Protein AF-A0A392P5L0-F1 (afdb_monomer_lite)

Radius of gyration: 18.1 Å; chains: 1; bounding box: 37×42×51 Å

Secondary structure (DSSP, 8-state):
--------S---SSS-SSS--------TT-----GGGSTT---SSS---S---EEETS--EEETTEEEEEE-----SEEEEE-TTSS-EEEEES-GGG-TT--SEEE--S---STTTTGGGEEEPP-

Organism: NCBI:txid97028

Structure (mmCIF, N/CA/C/O backbone):
data_AF-A0A392P5L0-F1
#
_entry.id   AF-A0A392P5L0-F1
#
loop_
_atom_site.group_PDB
_atom_site.id
_atom_site.type_symbol
_atom_site.label_atom_id
_atom_site.label_alt_id
_atom_site.label_comp_id
_atom_site.label_asym_id
_atom_site.label_entity_id
_atom_site.label_seq_id
_atom_site.pdbx_PDB_ins_code
_atom_site.Cartn_x
_atom_site.Cartn_y
_atom_site.Cartn_z
_atom_site.occupancy
_atom_site.B_iso_or_equiv
_atom_site.auth_seq_id
_atom_site.auth_comp_id
_atom_site.auth_asym_id
_atom_site.auth_atom_id
_atom_site.pdbx_PDB_model_num
ATOM 1 N N . ASP A 1 1 ? 26.215 -1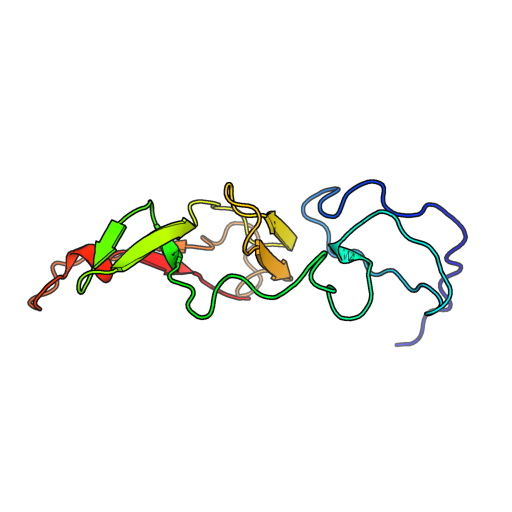3.329 -12.338 1.00 46.34 1 ASP A N 1
ATOM 2 C CA . ASP A 1 1 ? 25.390 -13.352 -13.551 1.00 46.34 1 ASP A CA 1
ATOM 3 C C . ASP A 1 1 ? 25.378 -11.942 -14.128 1.00 46.34 1 ASP A C 1
ATOM 5 O O . ASP A 1 1 ? 25.045 -11.016 -13.400 1.00 46.34 1 ASP A O 1
ATOM 9 N N . LEU A 1 2 ? 25.899 -11.753 -15.340 1.00 45.19 2 LEU A N 1
ATOM 10 C CA . LEU A 1 2 ? 25.982 -10.456 -16.023 1.00 45.19 2 LEU A CA 1
ATOM 11 C C . LEU A 1 2 ? 25.645 -10.694 -17.496 1.00 45.19 2 LEU A C 1
ATOM 13 O O . LEU A 1 2 ? 26.524 -10.966 -18.313 1.00 45.19 2 LEU A O 1
ATOM 17 N N . SER A 1 3 ? 24.362 -10.631 -17.830 1.00 63.50 3 SER A N 1
ATOM 18 C CA . SER A 1 3 ? 23.901 -10.643 -19.215 1.00 63.50 3 SER A CA 1
ATOM 19 C C . SER A 1 3 ? 23.949 -9.225 -19.787 1.00 63.50 3 SER A C 1
ATOM 21 O O . SER A 1 3 ? 23.363 -8.299 -19.221 1.00 63.50 3 SER A O 1
ATOM 23 N N . PHE A 1 4 ? 24.614 -9.049 -20.930 1.00 63.75 4 PHE A N 1
ATOM 24 C CA . PHE A 1 4 ? 24.504 -7.830 -21.732 1.00 63.75 4 PHE A CA 1
ATOM 25 C C . PHE A 1 4 ? 23.085 -7.731 -22.300 1.00 63.75 4 PHE A C 1
ATOM 27 O O . PHE A 1 4 ? 22.761 -8.351 -23.310 1.00 63.75 4 PHE A O 1
ATOM 34 N N . ASN A 1 5 ? 22.232 -6.957 -21.636 1.00 59.28 5 ASN A N 1
ATOM 35 C CA . ASN A 1 5 ? 20.888 -6.668 -22.115 1.00 59.28 5 ASN A CA 1
ATOM 36 C C . ASN A 1 5 ? 20.925 -5.421 -23.005 1.00 59.28 5 ASN A C 1
ATOM 38 O O . ASN A 1 5 ? 21.299 -4.333 -22.566 1.00 59.28 5 ASN A O 1
ATOM 42 N N . ASN A 1 6 ? 20.551 -5.583 -24.274 1.00 62.22 6 ASN A N 1
ATOM 43 C CA . ASN A 1 6 ? 20.443 -4.481 -25.226 1.00 62.22 6 ASN A CA 1
ATOM 44 C C . ASN A 1 6 ? 19.086 -3.772 -25.066 1.00 62.22 6 ASN A C 1
ATOM 46 O O . ASN A 1 6 ? 18.147 -4.025 -25.822 1.00 62.22 6 ASN A O 1
ATOM 50 N N . PHE A 1 7 ? 18.964 -2.910 -24.055 1.00 65.62 7 PHE A N 1
ATOM 51 C CA . PHE A 1 7 ? 17.743 -2.146 -23.783 1.00 65.62 7 PHE A CA 1
ATOM 52 C C . PHE A 1 7 ? 17.558 -1.016 -24.812 1.00 65.62 7 PHE A C 1
ATOM 54 O O . PHE A 1 7 ? 17.983 0.116 -24.599 1.00 65.62 7 PHE A O 1
ATOM 61 N N . THR A 1 8 ? 16.950 -1.334 -25.958 1.00 60.12 8 THR A N 1
ATOM 62 C CA . THR A 1 8 ? 16.764 -0.406 -27.096 1.00 60.12 8 THR A CA 1
ATOM 63 C C . THR A 1 8 ? 15.319 0.062 -27.301 1.00 60.12 8 THR A C 1
ATOM 65 O O . THR A 1 8 ? 15.088 0.912 -28.160 1.00 60.12 8 THR A O 1
ATOM 68 N N . ALA A 1 9 ? 14.345 -0.435 -26.524 1.00 60.12 9 ALA A N 1
ATOM 69 C CA . ALA A 1 9 ? 12.921 -0.162 -26.741 1.00 60.12 9 ALA A CA 1
ATOM 70 C C . ALA A 1 9 ? 12.130 0.259 -25.482 1.00 60.12 9 ALA A C 1
ATOM 72 O O . ALA A 1 9 ? 12.288 -0.308 -24.406 1.00 60.12 9 ALA A O 1
ATOM 73 N N . SER A 1 10 ? 11.259 1.247 -25.737 1.00 60.12 10 SER A N 1
ATOM 74 C CA . SER A 1 10 ? 10.171 1.890 -24.975 1.00 60.12 10 SER A CA 1
ATOM 75 C C . SER A 1 10 ? 10.407 2.333 -23.528 1.00 60.12 10 SER A C 1
ATOM 77 O O . SER A 1 10 ? 10.525 1.528 -22.607 1.00 60.12 10 SER A O 1
ATOM 79 N N . ALA A 1 11 ? 10.285 3.650 -23.330 1.00 65.19 11 ALA A N 1
ATOM 80 C CA . ALA A 1 11 ? 9.869 4.231 -22.061 1.00 65.19 11 ALA A CA 1
ATOM 81 C C . ALA A 1 11 ? 8.522 3.615 -21.651 1.00 65.19 11 ALA A C 1
ATOM 83 O O . ALA A 1 11 ? 7.588 3.602 -22.456 1.00 65.19 11 ALA A O 1
ATOM 84 N N . ALA A 1 12 ? 8.433 3.084 -20.430 1.00 67.69 12 ALA A N 1
ATOM 85 C CA . ALA A 1 12 ? 7.165 2.601 -19.898 1.00 67.69 12 ALA A CA 1
ATOM 86 C C . ALA A 1 12 ? 6.138 3.739 -19.966 1.00 67.69 12 ALA A C 1
ATOM 88 O O . ALA A 1 12 ? 6.450 4.864 -19.587 1.00 67.69 12 ALA A O 1
ATOM 89 N N . SER A 1 13 ? 4.947 3.468 -20.499 1.00 74.00 13 SER A N 1
ATOM 90 C CA . SER A 1 13 ? 3.861 4.454 -20.560 1.00 74.00 13 SER A CA 1
ATOM 91 C C . SER A 1 13 ? 3.103 4.570 -19.241 1.00 74.00 13 SER A C 1
ATOM 93 O O . SER A 1 13 ? 2.458 5.588 -19.007 1.00 74.00 13 SER A O 1
ATOM 95 N N . ASP A 1 14 ? 3.204 3.544 -18.391 1.00 76.81 14 ASP A N 1
ATOM 96 C CA . ASP A 1 14 ? 2.636 3.504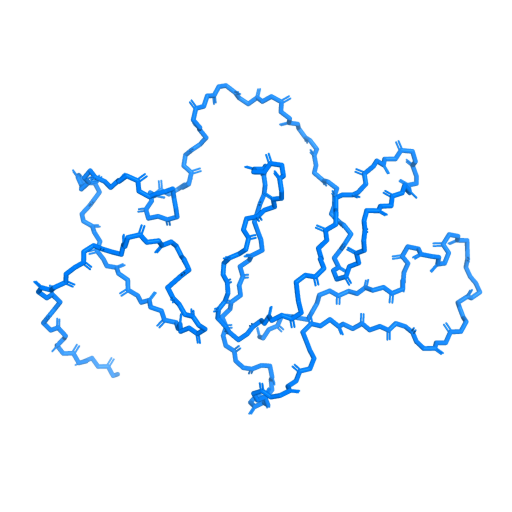 -17.045 1.00 76.81 14 ASP A CA 1
ATOM 97 C C . ASP A 1 14 ? 3.638 2.890 -16.048 1.00 76.81 14 ASP A C 1
ATOM 99 O O . ASP A 1 14 ? 4.570 2.182 -16.435 1.00 76.81 14 ASP A O 1
ATOM 103 N N . CYS A 1 15 ? 3.444 3.170 -14.763 1.00 75.94 15 CYS A N 1
ATOM 104 C CA . CYS A 1 15 ? 4.181 2.585 -13.648 1.00 75.94 15 CYS A CA 1
ATOM 105 C C . CYS A 1 15 ? 3.752 1.142 -13.363 1.00 75.94 15 CYS A C 1
ATOM 107 O O . CYS A 1 15 ? 4.510 0.393 -12.754 1.00 75.94 15 CYS A O 1
ATOM 109 N N . GLN A 1 16 ? 2.564 0.755 -13.833 1.00 75.50 16 GLN A N 1
ATOM 110 C CA . GLN A 1 16 ? 2.030 -0.594 -13.721 1.00 75.50 16 GLN A CA 1
ATOM 111 C C . GLN A 1 16 ? 1.567 -1.069 -15.100 1.00 75.50 16 GLN A C 1
ATOM 113 O O . GLN A 1 16 ? 0.443 -0.805 -15.514 1.00 75.50 16 GLN A O 1
ATOM 118 N N . LEU A 1 17 ? 2.441 -1.761 -15.838 1.00 67.25 17 LEU A N 1
ATOM 119 C CA . LEU A 1 17 ? 2.073 -2.324 -17.142 1.00 67.25 17 LEU A CA 1
ATOM 120 C C . LEU A 1 17 ? 1.409 -3.708 -17.014 1.00 67.25 17 LEU A C 1
ATOM 122 O O . LEU A 1 17 ? 0.503 -3.996 -17.788 1.00 67.25 17 LEU A O 1
ATOM 126 N N . LEU A 1 18 ? 1.835 -4.540 -16.051 1.00 72.94 18 LEU A N 1
ATOM 127 C CA . LEU A 1 18 ? 1.349 -5.899 -15.736 1.00 72.94 18 LEU A CA 1
ATOM 128 C C . LEU A 1 18 ? 1.871 -6.320 -14.335 1.00 72.94 18 LEU A C 1
ATOM 130 O O . LEU A 1 18 ? 2.652 -5.584 -13.737 1.00 72.94 18 LEU A O 1
ATOM 134 N N . ASP A 1 19 ? 1.536 -7.528 -13.854 1.00 75.25 19 ASP A N 1
ATOM 135 C CA . ASP A 1 19 ? 2.151 -8.167 -12.666 1.00 75.25 19 ASP A CA 1
ATOM 136 C C . ASP A 1 19 ? 3.603 -8.642 -12.938 1.00 75.25 19 ASP A C 1
ATOM 138 O O . ASP A 1 19 ? 3.962 -9.797 -12.708 1.00 75.25 19 ASP A O 1
ATOM 142 N N . VAL A 1 20 ? 4.451 -7.768 -13.487 1.00 76.00 20 VAL A N 1
ATOM 143 C CA . VAL A 1 20 ? 5.824 -8.074 -13.929 1.00 76.00 20 VAL A CA 1
ATOM 144 C C . VAL A 1 20 ? 6.845 -7.200 -13.216 1.00 76.00 20 VAL A C 1
ATOM 146 O O . VAL A 1 20 ? 6.607 -6.016 -12.980 1.00 76.00 20 VAL A O 1
ATOM 149 N N . ASN A 1 21 ? 8.002 -7.774 -12.888 1.00 75.94 21 ASN A N 1
ATOM 150 C CA . ASN A 1 21 ? 9.121 -7.024 -12.326 1.00 75.94 21 ASN A CA 1
ATOM 151 C C . ASN A 1 21 ? 9.981 -6.477 -13.472 1.00 75.94 21 ASN A C 1
ATOM 153 O O . ASN A 1 21 ? 10.823 -7.188 -14.025 1.00 75.94 21 ASN A O 1
ATOM 157 N N . LEU A 1 22 ? 9.707 -5.238 -13.882 1.00 75.44 22 LEU A N 1
ATOM 158 C CA . LEU A 1 22 ? 10.456 -4.558 -14.935 1.00 75.44 22 LEU A CA 1
ATOM 159 C C . LEU A 1 22 ? 11.539 -3.680 -14.319 1.00 75.44 22 LEU A C 1
ATOM 161 O O . LEU A 1 22 ? 11.272 -2.847 -13.458 1.00 75.44 22 LEU A O 1
ATOM 165 N N . ALA A 1 23 ? 12.757 -3.819 -14.833 1.00 73.25 23 ALA A N 1
ATOM 166 C CA . ALA A 1 23 ? 13.843 -2.899 -14.551 1.00 73.25 23 ALA A CA 1
ATOM 167 C C . ALA A 1 23 ? 14.032 -1.962 -15.745 1.00 73.25 23 ALA A C 1
ATOM 169 O O . ALA A 1 23 ? 14.062 -2.397 -16.897 1.00 73.25 23 ALA A O 1
ATOM 170 N N . SER A 1 24 ? 14.196 -0.675 -15.459 1.00 71.69 24 SER A N 1
ATOM 171 C CA . SER A 1 24 ? 14.578 0.327 -16.446 1.00 71.69 24 SER A CA 1
ATOM 172 C C . SER A 1 24 ? 15.757 1.129 -15.918 1.00 71.69 24 SER A C 1
ATOM 174 O O . SER A 1 24 ? 15.877 1.368 -14.717 1.00 71.69 24 SER A O 1
ATOM 176 N N . SER A 1 25 ? 16.635 1.540 -16.827 1.00 71.38 25 SER A N 1
ATOM 177 C CA . SER A 1 25 ? 17.719 2.466 -16.534 1.00 71.38 25 SER A CA 1
ATOM 178 C C . SER A 1 25 ? 17.547 3.696 -17.407 1.00 71.38 25 SER A C 1
ATOM 180 O O . SER A 1 25 ? 17.465 3.606 -18.631 1.00 71.38 25 SER A O 1
ATOM 182 N N . SER A 1 26 ? 17.490 4.855 -16.767 1.00 71.44 26 SER A N 1
ATOM 183 C CA . SER A 1 26 ? 17.445 6.150 -17.430 1.00 71.44 26 SER A CA 1
ATOM 184 C C . SER A 1 26 ? 18.595 7.009 -16.929 1.00 71.44 26 SER A C 1
ATOM 186 O O . SER A 1 26 ? 18.949 6.957 -15.749 1.00 71.44 26 SER A O 1
ATOM 188 N N . SER A 1 27 ? 19.167 7.835 -17.806 1.00 72.44 27 SER A N 1
ATOM 189 C CA . SER A 1 27 ? 20.118 8.846 -17.351 1.00 72.44 27 SER A CA 1
ATOM 190 C C . SER A 1 27 ? 19.425 9.806 -16.370 1.00 72.44 27 SER A C 1
ATOM 192 O O . SER A 1 27 ? 18.241 10.099 -16.545 1.00 72.44 27 SER A O 1
ATOM 194 N N . PRO A 1 28 ? 20.136 10.369 -15.378 1.00 68.88 28 PRO A N 1
ATOM 195 C CA . PRO A 1 28 ? 19.579 11.410 -14.506 1.00 68.88 28 PRO A CA 1
ATOM 196 C C . PRO A 1 28 ? 19.084 12.651 -15.267 1.00 68.88 28 PRO A C 1
ATOM 198 O O . PRO A 1 28 ? 18.256 13.402 -14.766 1.00 68.88 28 PRO A O 1
ATOM 201 N N . SER A 1 29 ? 19.602 12.867 -16.482 1.00 70.25 29 SER A N 1
ATOM 202 C CA . SER A 1 29 ? 19.188 13.920 -17.416 1.00 70.25 29 SER A CA 1
ATOM 203 C C . SER A 1 29 ? 17.968 13.557 -18.270 1.00 70.25 29 SER A C 1
ATOM 205 O O . SER A 1 29 ? 17.508 14.386 -19.055 1.00 70.25 29 SER A O 1
ATOM 207 N N . SER A 1 30 ? 17.471 12.322 -18.172 1.00 72.00 30 SER A N 1
ATOM 208 C CA . SER A 1 30 ? 16.330 11.852 -18.948 1.00 72.00 30 SER A CA 1
ATOM 209 C C . SER A 1 30 ? 15.052 12.514 -18.451 1.00 72.00 30 SER A C 1
ATOM 211 O O . SER A 1 30 ? 14.729 12.488 -17.263 1.00 72.00 30 SER A O 1
ATOM 213 N N . ASN A 1 31 ? 14.314 13.120 -19.376 1.00 70.88 31 ASN A N 1
ATOM 214 C CA . ASN A 1 31 ? 13.085 13.827 -19.065 1.00 70.88 31 ASN A CA 1
ATOM 215 C C . ASN A 1 31 ? 11.907 12.845 -19.175 1.00 70.88 31 ASN A C 1
ATOM 217 O O . ASN A 1 31 ? 11.330 12.676 -20.247 1.00 70.88 31 ASN A O 1
ATOM 221 N N . THR A 1 32 ? 11.593 12.148 -18.079 1.00 74.94 32 THR A N 1
ATOM 222 C CA . THR A 1 32 ? 10.454 11.217 -18.009 1.00 74.94 32 THR A CA 1
ATOM 223 C C . THR A 1 32 ? 9.206 11.897 -17.444 1.00 74.94 32 THR A C 1
ATOM 225 O O . THR A 1 32 ? 9.258 12.616 -16.440 1.00 74.94 32 THR A O 1
ATOM 228 N N . SER A 1 33 ? 8.059 11.673 -18.090 1.00 75.44 33 SER A N 1
ATOM 229 C CA . SER A 1 33 ? 6.761 12.173 -17.627 1.00 75.44 33 SER A CA 1
ATOM 230 C C . SER A 1 33 ? 6.185 11.346 -16.475 1.00 75.44 33 SER A C 1
ATOM 232 O O . SER A 1 33 ? 5.372 11.873 -15.715 1.00 75.44 33 SER A O 1
ATOM 234 N N . LEU A 1 34 ? 6.616 10.091 -16.302 1.00 78.25 34 LEU A N 1
ATOM 235 C CA . LEU A 1 34 ? 6.095 9.205 -15.263 1.00 78.25 34 LEU A CA 1
ATOM 236 C C . LEU A 1 34 ? 6.730 9.471 -13.906 1.00 78.25 34 LEU A C 1
ATOM 238 O O . LEU A 1 34 ? 7.952 9.493 -13.774 1.00 78.25 34 LEU A O 1
ATOM 242 N N . SER A 1 35 ? 5.891 9.605 -12.880 1.00 74.81 35 SER A N 1
ATOM 243 C CA . SER A 1 35 ? 6.322 9.857 -11.503 1.00 74.81 35 SER A CA 1
ATOM 244 C C . SER A 1 35 ? 7.207 8.738 -10.951 1.00 74.81 35 SER A C 1
ATOM 246 O O . SER A 1 35 ? 8.264 9.052 -10.418 1.00 74.81 35 SER A O 1
ATOM 248 N N . CYS A 1 36 ? 6.848 7.464 -11.142 1.00 76.38 36 CYS A N 1
ATOM 249 C CA . CYS A 1 36 ? 7.626 6.312 -10.653 1.00 76.38 36 CYS A CA 1
ATOM 250 C C . CYS A 1 36 ? 9.022 6.174 -11.278 1.00 76.38 36 CYS A C 1
ATOM 252 O O . CYS A 1 36 ? 9.886 5.528 -10.696 1.00 76.38 36 CYS A O 1
ATOM 254 N N . LEU A 1 37 ? 9.251 6.767 -12.456 1.00 77.88 37 LEU A N 1
ATOM 255 C CA . LEU A 1 37 ? 10.546 6.730 -13.140 1.00 77.88 37 LEU A CA 1
ATOM 256 C C . LEU A 1 37 ? 11.424 7.936 -12.783 1.00 77.88 37 LEU A C 1
ATOM 258 O O . LEU A 1 37 ? 12.584 7.998 -13.188 1.00 77.88 37 LEU A O 1
ATOM 262 N N . LYS A 1 38 ? 10.892 8.915 -12.041 1.00 76.75 38 LYS A N 1
ATOM 263 C CA . LYS A 1 38 ? 11.678 10.058 -11.583 1.00 76.75 38 LYS A CA 1
ATOM 264 C C . LYS A 1 38 ? 12.540 9.643 -10.404 1.00 76.75 38 LYS A C 1
ATOM 266 O O . LYS A 1 38 ? 12.041 9.218 -9.363 1.00 76.75 38 LYS A O 1
ATOM 271 N N . MET A 1 39 ? 13.845 9.845 -10.558 1.00 73.50 39 MET A N 1
ATOM 272 C CA . MET A 1 39 ? 14.809 9.624 -9.487 1.00 73.50 39 MET A CA 1
ATOM 273 C C . MET A 1 39 ? 14.386 10.397 -8.230 1.00 73.50 39 MET A C 1
ATOM 275 O O . MET A 1 39 ? 14.088 11.589 -8.305 1.00 73.50 39 MET A O 1
ATOM 279 N N . ASN A 1 40 ? 14.365 9.710 -7.087 1.00 74.19 40 ASN A N 1
ATOM 280 C CA . ASN A 1 40 ? 13.937 10.223 -5.779 1.00 74.19 40 ASN A CA 1
ATOM 281 C C . ASN A 1 40 ? 12.448 10.592 -5.638 1.00 74.19 40 ASN A C 1
ATOM 283 O O . ASN A 1 40 ? 12.114 11.236 -4.648 1.00 74.19 40 ASN A O 1
ATOM 287 N N . LEU A 1 41 ? 11.568 10.209 -6.578 1.00 76.06 41 LEU A N 1
ATOM 288 C CA . LEU A 1 41 ? 10.115 10.460 -6.503 1.00 76.06 41 LEU A CA 1
ATOM 289 C C . LEU A 1 41 ? 9.780 11.896 -6.032 1.00 76.06 41 LEU A C 1
ATOM 291 O O . LEU A 1 41 ? 9.143 12.085 -4.995 1.00 76.06 41 LEU A O 1
ATOM 295 N N . PRO A 1 42 ? 10.251 12.936 -6.745 1.00 75.75 42 PRO A N 1
ATOM 296 C CA . PRO A 1 42 ? 10.197 14.301 -6.247 1.00 75.75 42 PRO A CA 1
ATOM 297 C C . PRO A 1 42 ? 8.750 14.767 -6.064 1.00 75.75 42 PRO A C 1
ATOM 299 O O . PRO A 1 42 ? 7.932 14.681 -6.984 1.00 75.75 42 PRO A O 1
ATOM 302 N N . CYS A 1 43 ? 8.454 15.330 -4.891 1.00 75.81 43 CYS A N 1
ATOM 303 C CA . CYS A 1 43 ? 7.183 15.994 -4.632 1.00 75.81 43 CYS A CA 1
ATOM 304 C C . CYS A 1 43 ? 7.000 17.161 -5.613 1.00 75.81 43 CYS A C 1
ATOM 306 O O . CYS A 1 43 ? 7.878 18.012 -5.757 1.00 75.81 43 CYS A O 1
ATOM 308 N N . SER A 1 44 ? 5.843 17.237 -6.270 1.00 74.00 44 SER A N 1
ATOM 309 C CA . SER A 1 44 ? 5.544 18.246 -7.298 1.00 74.00 44 SER A CA 1
ATOM 310 C C . SER A 1 44 ? 5.345 19.669 -6.753 1.00 74.00 44 SER A C 1
ATOM 312 O O . SER A 1 44 ? 5.123 20.603 -7.522 1.00 74.00 44 SER A O 1
ATOM 314 N N . GLY A 1 45 ? 5.432 19.863 -5.435 1.00 80.62 45 GLY A N 1
ATOM 315 C CA . GLY A 1 45 ? 5.231 21.149 -4.783 1.00 80.62 45 GLY A CA 1
ATOM 316 C C . GLY A 1 45 ? 5.775 21.187 -3.358 1.00 80.62 45 GLY A C 1
ATOM 317 O O . GLY A 1 45 ? 6.488 20.288 -2.913 1.00 80.62 45 GLY A O 1
ATOM 318 N N . LYS A 1 46 ? 5.431 22.254 -2.629 1.00 85.56 46 LYS A N 1
ATOM 319 C CA . LYS A 1 46 ? 5.798 22.390 -1.214 1.00 85.56 46 LYS A CA 1
ATOM 320 C C . LYS A 1 46 ? 5.134 21.276 -0.391 1.00 85.56 46 LYS A C 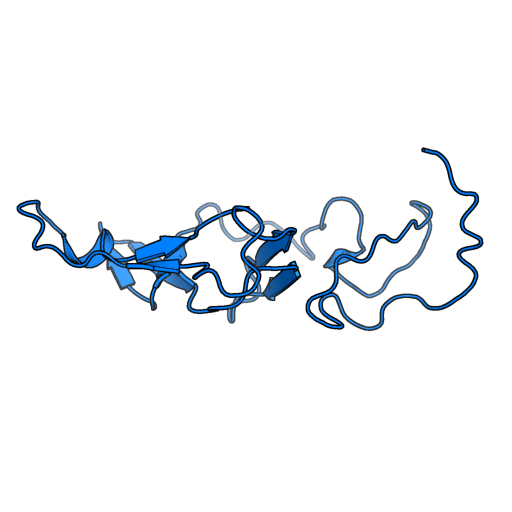1
ATOM 322 O O . LYS A 1 46 ? 3.950 21.020 -0.624 1.00 85.56 46 LYS A O 1
ATOM 327 N N . PRO A 1 47 ? 5.841 20.661 0.574 1.00 83.25 47 PRO A N 1
ATOM 328 C CA . PRO A 1 47 ? 5.248 19.680 1.475 1.00 83.25 47 PRO A CA 1
ATOM 329 C C . PRO A 1 47 ? 4.005 20.257 2.158 1.00 83.25 47 PRO A C 1
ATOM 331 O O . PRO A 1 47 ? 4.059 21.351 2.721 1.00 83.25 47 PRO A O 1
ATOM 334 N N . ARG A 1 48 ? 2.881 19.541 2.065 1.00 83.44 48 ARG A N 1
ATOM 335 C CA . ARG A 1 48 ? 1.599 19.933 2.680 1.00 83.44 48 ARG A CA 1
ATOM 336 C C . ARG A 1 48 ? 1.199 19.057 3.862 1.00 83.44 48 ARG A C 1
ATOM 338 O O . ARG A 1 48 ? 0.368 19.473 4.657 1.00 83.44 48 ARG A O 1
ATOM 345 N N . TYR A 1 49 ? 1.783 17.869 3.961 1.00 84.19 49 TYR A N 1
ATOM 346 C CA . TYR A 1 49 ? 1.438 16.853 4.946 1.00 84.19 49 TYR A CA 1
ATOM 347 C C . TYR A 1 49 ? 2.701 16.436 5.695 1.00 84.19 49 TYR A C 1
ATOM 349 O O . TYR A 1 49 ? 3.781 16.393 5.104 1.00 84.19 49 TYR A O 1
ATOM 357 N N . HIS A 1 50 ? 2.558 16.148 6.986 1.00 89.19 50 HIS A N 1
ATOM 358 C CA . HIS A 1 50 ? 3.647 15.701 7.863 1.00 89.19 50 HIS A CA 1
ATOM 359 C C . HIS A 1 50 ? 3.361 14.348 8.531 1.00 89.19 50 HIS A C 1
ATOM 361 O O . HIS A 1 50 ? 4.214 13.835 9.248 1.00 89.19 50 HIS A O 1
ATOM 367 N N . SER A 1 51 ? 2.173 13.786 8.305 1.00 92.75 51 SER A N 1
ATOM 368 C CA . SER A 1 51 ? 1.733 12.503 8.849 1.00 92.75 51 SER A CA 1
ATOM 369 C C . SER A 1 51 ? 1.084 11.675 7.745 1.00 92.75 51 SER A C 1
ATOM 371 O O . SER A 1 51 ? 0.514 12.233 6.802 1.00 92.75 51 SER A O 1
ATOM 373 N N . LEU A 1 52 ? 1.185 10.354 7.870 1.00 93.88 52 LEU A N 1
ATOM 374 C CA . LEU A 1 52 ? 0.632 9.373 6.945 1.00 93.88 52 LEU A CA 1
ATOM 375 C C . LEU A 1 52 ? 0.070 8.208 7.760 1.00 93.88 52 LEU A C 1
ATOM 377 O O . LEU A 1 52 ? 0.791 7.628 8.568 1.00 93.88 52 LEU A O 1
ATOM 381 N N . PHE A 1 53 ? -1.197 7.883 7.525 1.00 95.81 53 PHE A N 1
ATOM 382 C CA . PHE A 1 53 ? -1.931 6.831 8.218 1.00 95.81 53 PHE A CA 1
ATOM 383 C C . PHE A 1 53 ? -2.538 5.912 7.158 1.00 95.81 53 PHE A C 1
ATOM 385 O O . PHE A 1 53 ? -3.289 6.372 6.299 1.00 95.81 53 PHE A O 1
ATOM 392 N N . ILE A 1 54 ? -2.149 4.639 7.168 1.00 96.19 54 ILE A N 1
ATOM 393 C CA . ILE A 1 54 ? -2.547 3.648 6.161 1.00 96.19 54 ILE A CA 1
ATOM 394 C C . ILE A 1 54 ? -3.057 2.410 6.886 1.00 96.19 54 ILE A C 1
ATOM 396 O O . ILE A 1 54 ? -2.346 1.866 7.733 1.00 96.19 54 ILE A O 1
ATOM 400 N N . ASN A 1 55 ? -4.262 1.956 6.547 1.00 95.62 55 ASN A N 1
ATOM 401 C CA . ASN A 1 55 ? -4.793 0.691 7.034 1.00 95.62 55 ASN A CA 1
ATOM 402 C C . ASN A 1 55 ? -4.360 -0.448 6.105 1.00 95.62 55 ASN A C 1
ATOM 404 O O . ASN A 1 55 ? -5.043 -0.797 5.143 1.00 95.62 55 ASN A O 1
ATOM 408 N N . CYS A 1 56 ? -3.179 -1.004 6.367 1.00 94.44 56 CYS A N 1
ATOM 409 C CA . CYS A 1 56 ? -2.545 -2.006 5.514 1.00 94.44 56 CYS A CA 1
ATOM 410 C C . CYS A 1 56 ? -3.430 -3.252 5.308 1.00 94.44 56 CYS A C 1
ATOM 412 O O . CYS A 1 56 ? -3.697 -4.001 6.249 1.00 94.44 56 CYS A O 1
ATOM 414 N N . GLY A 1 57 ? -3.810 -3.539 4.062 1.00 93.38 57 GLY A N 1
ATOM 415 C CA . GLY A 1 57 ? -4.663 -4.682 3.723 1.00 93.38 57 GLY A CA 1
ATOM 416 C C . GLY A 1 57 ? -6.152 -4.505 4.055 1.00 93.38 57 GLY A C 1
ATOM 417 O O . GLY A 1 57 ? -6.906 -5.472 3.915 1.00 93.38 57 GLY A O 1
ATOM 418 N N . GLY A 1 58 ? -6.568 -3.323 4.517 1.00 94.31 58 GLY A N 1
ATOM 419 C CA . GLY A 1 58 ? -7.917 -3.040 4.999 1.00 94.31 58 GLY A CA 1
ATOM 420 C C . GLY A 1 58 ? -8.553 -1.795 4.364 1.00 94.31 58 GLY A C 1
ATOM 421 O O . GLY A 1 58 ? -7.887 -1.057 3.636 1.00 94.31 58 GLY A O 1
ATOM 422 N N . PRO A 1 59 ? -9.853 -1.568 4.620 1.00 95.06 59 PRO A N 1
ATOM 423 C CA . PRO A 1 59 ? -10.583 -0.389 4.152 1.00 95.06 59 PRO A CA 1
ATOM 424 C C . PRO A 1 59 ? -10.189 0.873 4.936 1.00 95.06 59 PRO A C 1
ATOM 426 O O . PRO A 1 59 ? -9.436 0.800 5.908 1.00 95.06 59 PRO A O 1
ATOM 429 N N . ASP A 1 60 ? -10.735 2.030 4.558 1.00 95.56 60 ASP A N 1
ATOM 430 C CA . ASP A 1 60 ? -10.605 3.250 5.361 1.00 95.56 60 ASP A CA 1
ATOM 431 C C . ASP A 1 60 ? -11.137 3.010 6.785 1.00 95.56 60 ASP A C 1
ATOM 433 O O . ASP A 1 60 ? -12.161 2.347 6.979 1.00 95.56 60 ASP A O 1
ATOM 437 N N . THR A 1 61 ? -10.444 3.541 7.792 1.00 95.19 61 THR A N 1
ATOM 438 C CA . THR A 1 61 ? -10.850 3.398 9.198 1.00 95.19 61 THR A CA 1
ATOM 439 C C . THR A 1 61 ? -10.404 4.592 10.027 1.00 95.19 61 THR A C 1
ATOM 441 O O . THR A 1 61 ? -9.465 5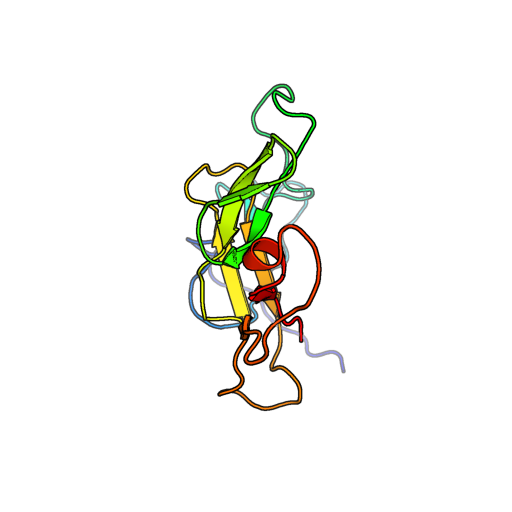.298 9.669 1.00 95.19 61 THR A O 1
ATOM 444 N N . GLU A 1 62 ? -11.051 4.800 11.168 1.00 95.19 62 GLU A N 1
ATOM 445 C CA . GLU A 1 62 ? -10.602 5.749 12.182 1.00 95.19 62 GLU A CA 1
ATOM 446 C C . GLU A 1 62 ? -10.000 4.973 13.354 1.00 95.19 62 GLU A C 1
ATOM 448 O O . GLU A 1 62 ? -10.580 3.990 13.815 1.00 95.19 62 GLU A O 1
ATOM 453 N N . PHE A 1 63 ? -8.821 5.382 13.815 1.00 93.69 63 PHE A N 1
ATOM 454 C CA . PHE A 1 63 ? -8.175 4.787 14.981 1.00 93.69 63 PHE A CA 1
ATOM 455 C C . PHE A 1 63 ? -7.324 5.835 15.706 1.00 93.69 63 PHE A C 1
ATOM 457 O O . PHE A 1 63 ? -6.589 6.598 15.076 1.00 93.69 63 PHE A O 1
ATOM 464 N N . ASP A 1 64 ? -7.444 5.897 17.035 1.00 92.81 64 ASP A N 1
ATOM 465 C CA . ASP A 1 64 ? -6.729 6.858 17.892 1.00 92.81 64 ASP A CA 1
ATOM 466 C C . ASP A 1 64 ? -6.847 8.324 17.406 1.00 92.81 64 ASP A C 1
ATOM 468 O O . ASP A 1 64 ? -5.879 9.083 17.376 1.00 92.81 64 ASP A O 1
ATOM 472 N N . GLY A 1 65 ? -8.041 8.709 16.934 1.00 93.50 65 GLY A N 1
ATOM 473 C CA . GLY A 1 65 ? -8.336 10.055 16.422 1.00 93.50 65 GLY A CA 1
ATOM 474 C C . GLY A 1 65 ? -7.699 10.403 15.071 1.00 93.50 65 GLY A C 1
ATOM 475 O O . GLY A 1 65 ? -7.658 11.580 14.709 1.00 93.50 65 GLY A O 1
ATOM 476 N N . ASN A 1 66 ? -7.186 9.414 14.332 1.00 95.19 66 ASN A N 1
ATOM 477 C CA . ASN A 1 66 ? -6.629 9.595 12.993 1.00 95.19 66 ASN A CA 1
ATOM 478 C C . ASN A 1 66 ? -7.442 8.817 11.952 1.00 95.19 66 ASN A C 1
ATOM 480 O O . ASN A 1 66 ? -7.834 7.675 12.187 1.00 95.19 66 ASN A O 1
ATOM 484 N N . GLU A 1 67 ? -7.634 9.420 10.778 1.00 95.06 67 GLU A N 1
ATOM 485 C CA . GLU A 1 67 ? -8.196 8.755 9.599 1.00 95.06 67 GLU A CA 1
ATOM 486 C C . GLU A 1 67 ? -7.087 8.008 8.846 1.00 95.06 67 GLU A C 1
ATOM 488 O O . GLU A 1 67 ? -6.120 8.615 8.378 1.00 95.06 67 GLU A O 1
ATOM 493 N N . TYR A 1 68 ? -7.234 6.691 8.726 1.00 95.69 68 TYR A N 1
ATOM 494 C CA . TYR A 1 68 ? -6.344 5.805 7.986 1.00 95.69 68 TYR A CA 1
ATOM 495 C C . TYR A 1 68 ? -6.913 5.545 6.597 1.00 95.69 68 TYR A C 1
ATOM 497 O O . TYR A 1 68 ? -8.060 5.121 6.464 1.00 95.69 68 TYR A O 1
ATOM 505 N N . GLU A 1 69 ? -6.089 5.755 5.572 1.00 96.62 69 GLU A N 1
ATOM 506 C CA . GLU A 1 69 ? -6.466 5.484 4.184 1.00 96.62 69 GLU A CA 1
ATOM 507 C C . GLU A 1 69 ? -6.444 3.982 3.874 1.00 96.62 69 GLU A C 1
ATOM 509 O O . GLU A 1 69 ? -5.546 3.259 4.316 1.00 96.62 69 GLU A O 1
ATOM 514 N N . ALA A 1 70 ? -7.403 3.542 3.061 1.00 95.62 70 ALA A N 1
ATOM 515 C CA . ALA A 1 70 ? -7.555 2.164 2.611 1.00 95.62 70 ALA A CA 1
ATOM 516 C C . ALA A 1 70 ? -6.345 1.624 1.814 1.00 95.62 70 ALA A C 1
ATOM 518 O O . ALA A 1 70 ? -5.859 2.266 0.879 1.00 95.62 70 ALA A O 1
ATOM 519 N N . ASP A 1 71 ? -5.936 0.384 2.097 1.00 94.50 71 ASP A N 1
ATOM 520 C CA . ASP A 1 71 ? -5.045 -0.444 1.267 1.00 94.50 71 ASP A CA 1
ATOM 521 C C . ASP A 1 71 ? -5.718 -1.789 0.961 1.00 94.50 71 ASP A C 1
ATOM 523 O O . ASP A 1 71 ? -5.400 -2.824 1.542 1.00 94.50 71 ASP A O 1
ATOM 527 N N . GLU A 1 72 ? -6.668 -1.795 0.031 1.00 90.12 72 GLU A N 1
ATOM 528 C CA . GLU A 1 72 ? -7.487 -2.986 -0.249 1.00 90.12 72 GLU A CA 1
ATOM 529 C C . GLU A 1 72 ? -6.943 -3.857 -1.391 1.00 90.12 72 GLU A C 1
ATOM 531 O O . GLU A 1 72 ? -7.552 -4.860 -1.774 1.00 90.12 72 GLU A O 1
ATOM 536 N N . HIS A 1 73 ? -5.809 -3.483 -1.992 1.00 87.06 73 HIS A N 1
ATOM 537 C CA . HIS A 1 73 ? -5.351 -4.139 -3.211 1.00 87.06 73 HIS A CA 1
ATOM 538 C C . HIS A 1 73 ? -4.843 -5.558 -2.918 1.00 87.06 73 HIS A C 1
ATOM 540 O O . HIS A 1 73 ? -3.828 -5.746 -2.262 1.00 87.06 73 HIS A O 1
ATOM 546 N N . LEU A 1 74 ? -5.505 -6.589 -3.441 1.00 83.06 74 LEU A N 1
ATOM 547 C CA . LEU A 1 74 ? -5.201 -7.979 -3.060 1.00 83.06 74 LEU A CA 1
ATOM 548 C C . LEU A 1 74 ? -3.981 -8.584 -3.774 1.00 83.06 74 LEU A C 1
ATOM 550 O O . LEU A 1 74 ? -3.501 -9.647 -3.386 1.00 83.06 74 LEU A O 1
ATOM 554 N N . ARG A 1 75 ? -3.485 -7.936 -4.832 1.00 78.88 75 ARG A N 1
ATOM 555 C CA . ARG A 1 75 ? -2.326 -8.406 -5.604 1.00 78.88 75 ARG A CA 1
ATOM 556 C C . ARG A 1 75 ? -1.020 -7.918 -4.988 1.00 78.88 75 ARG A C 1
ATOM 558 O O . ARG A 1 75 ? -0.970 -6.819 -4.436 1.00 78.88 75 ARG A O 1
ATOM 565 N N . GLY A 1 76 ? 0.035 -8.726 -5.108 1.00 77.19 76 GLY A N 1
ATOM 566 C CA . GLY A 1 76 ? 1.344 -8.361 -4.564 1.00 77.19 76 GLY A CA 1
ATOM 567 C C . GLY A 1 76 ? 2.570 -9.023 -5.196 1.00 77.19 76 GLY A C 1
ATOM 568 O O . GLY A 1 76 ? 3.663 -8.799 -4.684 1.00 77.19 76 GLY A O 1
ATOM 569 N N . ILE A 1 77 ? 2.446 -9.773 -6.305 1.00 82.69 77 ILE A N 1
ATOM 570 C CA . ILE A 1 77 ? 3.624 -10.371 -6.974 1.00 82.69 77 ILE A CA 1
ATOM 571 C C . ILE A 1 77 ? 4.560 -9.284 -7.514 1.00 82.69 77 ILE A C 1
ATOM 573 O O . ILE A 1 77 ? 5.749 -9.259 -7.222 1.00 82.69 77 ILE A O 1
ATOM 577 N N . SER A 1 78 ? 4.040 -8.380 -8.338 1.00 85.94 78 SER A N 1
ATOM 578 C CA . SER A 1 78 ? 4.790 -7.212 -8.798 1.00 85.94 78 SER A CA 1
ATOM 579 C C . SER A 1 78 ? 3.806 -6.104 -9.107 1.00 85.94 78 SER A C 1
ATOM 581 O O . SER A 1 78 ? 3.172 -6.101 -10.161 1.00 85.94 78 SER A O 1
ATOM 583 N N . ASN A 1 79 ? 3.570 -5.245 -8.123 1.00 82.94 79 ASN A N 1
ATOM 584 C CA . ASN A 1 79 ? 2.505 -4.256 -8.188 1.00 82.94 79 ASN A CA 1
ATOM 585 C C . ASN A 1 79 ? 3.000 -2.897 -7.720 1.00 82.94 79 ASN A C 1
ATOM 587 O O . ASN A 1 79 ? 3.684 -2.804 -6.706 1.00 82.94 79 ASN A O 1
ATOM 591 N N . PHE A 1 80 ? 2.589 -1.860 -8.441 1.00 85.00 80 PHE A N 1
ATOM 592 C CA . PHE A 1 80 ? 2.626 -0.471 -8.024 1.00 85.00 80 PHE A CA 1
ATOM 593 C C . PHE A 1 80 ? 1.199 0.080 -8.055 1.00 85.00 80 PHE A C 1
ATOM 595 O O . PHE A 1 80 ? 0.588 0.195 -9.117 1.00 85.00 80 PHE A O 1
ATOM 602 N N . VAL A 1 81 ? 0.656 0.400 -6.883 1.00 86.38 81 VAL A N 1
ATOM 603 C CA . VAL A 1 81 ? -0.739 0.817 -6.717 1.00 86.38 81 VAL A CA 1
ATOM 604 C C . VAL A 1 81 ? -0.759 2.180 -6.031 1.00 86.38 81 VAL A C 1
ATOM 606 O O . VAL A 1 81 ? -0.557 2.249 -4.816 1.00 86.38 81 VAL A O 1
ATOM 609 N N . PRO A 1 82 ? -0.964 3.281 -6.776 1.00 86.19 82 PRO A N 1
ATOM 610 C CA . PRO A 1 82 ? -1.145 4.591 -6.168 1.00 86.19 82 PRO A CA 1
ATOM 611 C C . PRO A 1 82 ? -2.449 4.625 -5.368 1.00 86.19 82 PRO A C 1
ATOM 613 O O . PRO A 1 82 ? -3.465 4.076 -5.797 1.00 86.19 82 PRO A O 1
ATOM 616 N N . SER A 1 83 ? -2.430 5.292 -4.215 1.00 90.44 83 SER A N 1
ATOM 617 C CA . SER A 1 83 ? -3.643 5.513 -3.432 1.00 90.44 83 SER A CA 1
ATOM 618 C C . SER A 1 83 ? -4.619 6.419 -4.183 1.00 90.44 83 SER A C 1
ATOM 620 O O . SER A 1 83 ? -4.217 7.233 -5.020 1.00 90.44 83 SER A O 1
ATOM 622 N N . ALA A 1 84 ? -5.909 6.337 -3.848 1.00 88.31 84 ALA A N 1
ATOM 623 C CA . ALA A 1 84 ? -6.932 7.200 -4.445 1.00 88.31 84 ALA A CA 1
ATOM 624 C C . ALA A 1 84 ? -6.642 8.697 -4.223 1.00 88.31 84 ALA A C 1
ATOM 626 O O . ALA A 1 84 ? -6.959 9.535 -5.066 1.00 88.31 84 ALA A O 1
ATOM 627 N N . SER A 1 85 ? -5.994 9.032 -3.103 1.00 88.19 85 SER A N 1
ATOM 628 C CA . SER A 1 85 ? -5.583 10.398 -2.785 1.00 88.19 85 SER A CA 1
ATOM 629 C C . SER A 1 85 ? -4.331 10.859 -3.541 1.00 88.19 85 SER A C 1
ATOM 631 O O . SER A 1 85 ? -4.019 12.051 -3.544 1.00 88.19 85 SER A O 1
ATOM 633 N N . GLY A 1 86 ? -3.586 9.932 -4.153 1.00 85.31 86 GLY A N 1
ATOM 634 C CA . GLY A 1 86 ? -2.305 10.192 -4.806 1.00 85.31 86 GLY A CA 1
ATOM 635 C C . GLY A 1 86 ? -1.187 10.622 -3.848 1.00 85.31 86 GLY A C 1
ATOM 636 O O . GLY A 1 86 ? -0.154 11.110 -4.307 1.00 85.31 86 GLY A O 1
ATOM 637 N N . LYS A 1 87 ? -1.382 10.486 -2.526 1.00 86.25 87 LYS A N 1
ATOM 638 C CA . LYS A 1 87 ? -0.409 10.896 -1.495 1.00 86.25 87 LYS A CA 1
ATOM 639 C C . LYS A 1 87 ? 0.636 9.820 -1.195 1.00 86.25 87 LYS A C 1
ATOM 641 O O . LYS A 1 87 ? 1.722 10.148 -0.725 1.00 86.25 87 LYS A O 1
ATOM 646 N N . TRP A 1 88 ? 0.313 8.559 -1.456 1.00 88.88 88 TRP A N 1
ATOM 647 C CA . TRP A 1 88 ? 1.183 7.409 -1.229 1.00 88.88 88 TRP A CA 1
ATOM 648 C C . TRP A 1 88 ? 0.890 6.321 -2.271 1.00 88.88 88 TRP A C 1
ATOM 650 O O . TRP A 1 88 ? -0.046 6.438 -3.063 1.00 88.88 88 TRP A O 1
ATOM 660 N N . ALA A 1 89 ? 1.719 5.283 -2.313 1.00 88.62 89 ALA A N 1
ATOM 661 C CA . ALA A 1 89 ? 1.507 4.126 -3.174 1.00 88.62 89 ALA A CA 1
ATOM 662 C C . ALA A 1 89 ? 2.029 2.859 -2.494 1.00 88.62 89 ALA A C 1
ATOM 664 O O . ALA A 1 89 ? 3.062 2.899 -1.821 1.00 88.62 89 ALA A O 1
ATOM 665 N N . TYR A 1 90 ? 1.340 1.741 -2.702 1.00 88.38 90 TYR A N 1
ATOM 666 C CA . TYR A 1 90 ? 1.859 0.416 -2.386 1.00 88.38 90 TYR A CA 1
ATOM 667 C C . TYR A 1 90 ? 2.768 -0.056 -3.522 1.00 88.38 90 TYR A C 1
ATOM 669 O O . TYR A 1 90 ? 2.412 0.063 -4.694 1.00 88.38 90 TYR A O 1
ATOM 677 N N . SER A 1 91 ? 3.934 -0.599 -3.175 1.00 85.81 91 SER A N 1
ATOM 678 C CA . SER A 1 91 ? 4.849 -1.221 -4.128 1.00 85.81 91 SER A CA 1
ATOM 679 C C . SER A 1 91 ? 5.339 -2.552 -3.580 1.00 85.81 91 SER A C 1
ATOM 681 O O . SER A 1 91 ? 5.797 -2.618 -2.439 1.00 85.81 91 SER A O 1
ATOM 683 N N . SER A 1 92 ? 5.304 -3.597 -4.398 1.00 85.12 92 SER A N 1
ATOM 684 C CA . SER A 1 92 ? 5.844 -4.909 -4.045 1.00 85.12 92 SER A CA 1
ATOM 685 C C . SER A 1 92 ? 6.493 -5.595 -5.232 1.00 85.12 92 SER A C 1
ATOM 687 O O . SER A 1 92 ? 6.150 -5.337 -6.386 1.00 85.12 92 SER A O 1
ATOM 689 N N . THR A 1 93 ? 7.426 -6.492 -4.928 1.00 84.75 93 THR A N 1
ATOM 690 C CA . THR A 1 93 ? 8.116 -7.327 -5.908 1.00 84.75 93 THR A CA 1
ATOM 691 C C . THR A 1 93 ? 8.362 -8.707 -5.324 1.00 84.75 93 THR A C 1
ATOM 693 O O . THR A 1 93 ? 8.805 -8.810 -4.184 1.00 84.75 93 THR A O 1
ATOM 696 N N . GLY A 1 94 ? 8.193 -9.748 -6.129 1.00 81.12 94 GLY A N 1
ATOM 697 C CA . GLY A 1 94 ? 8.516 -11.116 -5.759 1.00 81.12 94 GLY A CA 1
ATOM 698 C C . GLY A 1 94 ? 7.303 -11.958 -5.380 1.00 81.12 94 GLY A C 1
ATOM 699 O O . GLY A 1 94 ? 6.173 -11.500 -5.238 1.00 81.12 94 GLY A O 1
ATOM 700 N N . VAL A 1 95 ? 7.555 -13.251 -5.236 1.00 82.19 95 VAL A N 1
ATOM 701 C CA . VAL A 1 95 ? 6.532 -14.238 -4.911 1.00 82.19 95 VAL A CA 1
ATOM 702 C C . VAL A 1 95 ? 6.734 -14.658 -3.462 1.00 82.19 95 VAL A C 1
ATOM 704 O O . VAL A 1 95 ? 7.762 -15.257 -3.142 1.00 82.19 95 VAL A O 1
ATOM 707 N N . PHE A 1 96 ? 5.771 -14.352 -2.587 1.00 77.81 96 PHE A N 1
ATOM 708 C CA . PHE A 1 96 ? 5.881 -14.667 -1.163 1.00 77.81 96 PHE A CA 1
ATOM 709 C C . PHE A 1 96 ? 6.048 -16.181 -0.975 1.00 77.81 96 PHE A C 1
ATOM 711 O O . PHE A 1 96 ? 5.194 -16.971 -1.383 1.00 77.81 96 PHE A O 1
ATOM 718 N N . LEU A 1 97 ? 7.191 -16.590 -0.413 1.00 82.12 97 LEU A N 1
ATOM 719 C CA . LEU A 1 97 ? 7.584 -17.996 -0.234 1.00 82.12 97 LEU A CA 1
ATOM 720 C C . LEU A 1 97 ? 7.505 -18.854 -1.518 1.00 82.12 97 LEU A C 1
ATOM 722 O O . LEU A 1 97 ? 7.322 -20.068 -1.443 1.00 82.12 97 LEU A O 1
ATOM 726 N N . GLY A 1 98 ? 7.621 -18.244 -2.702 1.00 81.00 98 GLY A N 1
ATOM 727 C CA . GLY A 1 98 ? 7.526 -18.949 -3.985 1.00 81.00 98 GLY A CA 1
ATOM 728 C C . GLY A 1 98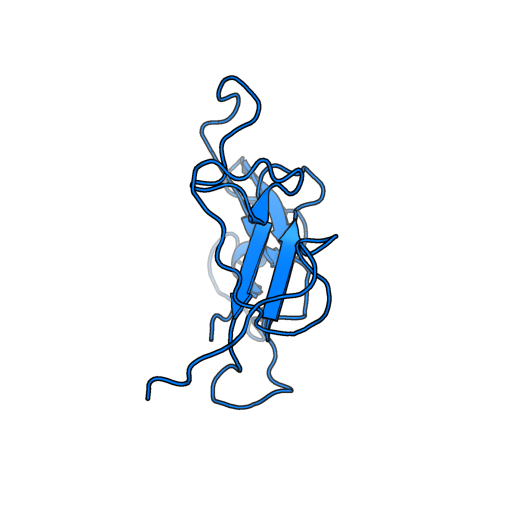 ? 6.119 -19.440 -4.357 1.00 81.00 98 GLY A C 1
ATOM 729 O O . GLY A 1 98 ? 5.974 -20.172 -5.333 1.00 81.00 98 GLY A O 1
ATOM 730 N N . ASN A 1 99 ? 5.077 -19.042 -3.620 1.00 83.25 99 ASN A N 1
ATOM 731 C CA . ASN A 1 99 ? 3.688 -19.335 -3.962 1.00 83.25 99 ASN A CA 1
ATOM 732 C C . ASN A 1 99 ? 3.030 -18.165 -4.719 1.00 83.25 99 ASN A C 1
ATOM 734 O O . ASN A 1 99 ? 2.610 -17.181 -4.118 1.00 83.25 99 ASN A O 1
ATOM 738 N N . GLU A 1 100 ? 2.874 -18.299 -6.039 1.00 80.75 100 GLU A N 1
ATOM 739 C CA . GLU A 1 100 ? 2.221 -17.293 -6.906 1.00 80.75 100 GLU A CA 1
ATOM 740 C C . GLU A 1 100 ? 0.744 -17.050 -6.562 1.00 80.75 100 GLU A C 1
ATOM 742 O O . GLU A 1 100 ? 0.160 -16.048 -6.963 1.00 80.75 100 GLU A O 1
ATOM 747 N N . LYS A 1 101 ? 0.124 -17.970 -5.821 1.00 83.38 101 LYS A N 1
ATOM 748 C CA . LYS A 1 101 ? -1.266 -17.873 -5.368 1.00 83.38 101 LYS A CA 1
ATOM 749 C C . LYS A 1 101 ? -1.364 -17.541 -3.880 1.00 83.38 101 LYS A C 1
ATOM 751 O O . LYS A 1 101 ? -2.412 -17.776 -3.285 1.00 83.38 101 LYS A O 1
ATOM 756 N N . ALA A 1 102 ? -0.273 -17.087 -3.263 1.00 84.12 102 ALA A N 1
ATOM 757 C CA . ALA A 1 102 ? -0.303 -16.642 -1.881 1.00 84.12 102 ALA A CA 1
ATOM 758 C C . ALA A 1 102 ? -1.220 -15.427 -1.729 1.00 84.12 102 ALA A C 1
ATOM 760 O O . ALA A 1 102 ? -1.305 -14.573 -2.614 1.00 84.12 102 ALA A O 1
ATOM 761 N N . ASP A 1 103 ? -1.858 -15.336 -0.569 1.00 86.88 103 ASP A N 1
ATOM 762 C CA . ASP A 1 103 ? -2.487 -14.096 -0.150 1.00 86.88 103 ASP A CA 1
ATOM 763 C C . ASP A 1 103 ? -1.400 -13.073 0.199 1.00 86.88 103 ASP A C 1
ATOM 765 O O . ASP A 1 103 ? -0.428 -13.381 0.888 1.00 86.88 103 ASP A O 1
ATOM 769 N N . TYR A 1 104 ? -1.585 -11.837 -0.261 1.00 88.12 104 TYR A N 1
ATOM 770 C CA . TYR A 1 104 ? -0.705 -10.702 0.051 1.00 88.12 104 TYR A CA 1
ATOM 771 C C . TYR A 1 104 ? -1.257 -9.815 1.172 1.00 88.12 104 TYR A C 1
ATOM 773 O O . TYR A 1 104 ? -0.684 -8.776 1.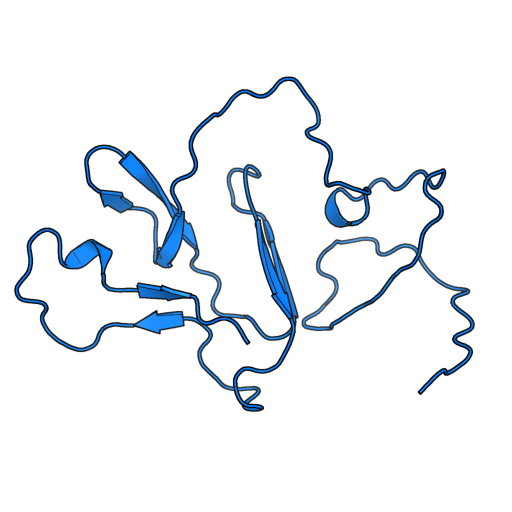507 1.00 88.12 104 TYR A O 1
ATOM 781 N N . VAL A 1 105 ? -2.375 -10.246 1.754 1.00 91.44 105 VAL A N 1
ATOM 782 C CA . VAL A 1 105 ? -3.049 -9.625 2.886 1.00 91.44 105 VAL A CA 1
ATOM 783 C C . VAL A 1 105 ? -3.324 -10.713 3.914 1.00 91.44 105 VAL A C 1
ATOM 785 O O . VAL A 1 105 ? -4.045 -11.672 3.639 1.00 91.44 105 VAL A O 1
ATOM 788 N N . ALA A 1 106 ? -2.762 -10.553 5.106 1.00 91.75 106 ALA A N 1
ATOM 789 C CA . ALA A 1 106 ? -3.120 -11.356 6.259 1.00 91.75 106 ALA A CA 1
ATOM 790 C C . ALA A 1 106 ? -4.443 -10.846 6.834 1.00 91.75 106 ALA A C 1
ATOM 792 O O . ALA A 1 106 ? -4.633 -9.638 6.980 1.00 91.75 106 ALA A O 1
ATOM 793 N N . ARG A 1 107 ? -5.335 -11.772 7.191 1.00 93.81 107 ARG A N 1
ATOM 794 C CA . ARG A 1 107 ? -6.568 -11.479 7.925 1.00 93.81 107 ARG A CA 1
ATOM 795 C C . ARG A 1 107 ? -6.549 -12.200 9.258 1.00 93.81 107 ARG A C 1
ATOM 797 O O . ARG A 1 107 ? -6.203 -13.380 9.322 1.00 93.81 107 ARG A O 1
ATOM 804 N N . ASN A 1 108 ? -6.933 -11.496 10.309 1.00 93.44 108 ASN A N 1
ATOM 805 C CA . ASN A 1 108 ? -7.141 -12.103 11.604 1.00 93.44 108 ASN A CA 1
ATOM 806 C C . ASN A 1 108 ? -8.428 -12.944 11.574 1.00 93.44 108 ASN A C 1
ATOM 808 O O . ASN A 1 108 ? -9.469 -12.495 11.101 1.00 93.44 108 ASN A O 1
ATOM 812 N N . LEU A 1 109 ? -8.338 -14.190 12.037 1.00 90.94 109 LEU A N 1
ATOM 813 C CA . LEU A 1 109 ? -9.463 -15.130 12.098 1.00 90.94 109 LEU A CA 1
ATOM 814 C C . LEU A 1 109 ? -9.946 -15.373 13.534 1.00 90.94 109 LEU A C 1
ATOM 816 O O . LEU A 1 109 ? -10.909 -16.107 13.749 1.00 90.94 109 LEU A O 1
ATOM 820 N N . PHE A 1 110 ? -9.260 -14.796 14.517 1.00 90.12 110 PHE A N 1
ATOM 821 C CA . PHE A 1 110 ? -9.481 -15.023 15.934 1.00 90.12 110 PHE A CA 1
ATOM 822 C C . PHE A 1 110 ? -9.953 -13.741 16.616 1.00 90.12 110 PHE A C 1
ATOM 824 O O . PHE A 1 110 ? -9.578 -12.628 16.258 1.00 90.12 110 PHE A O 1
ATOM 831 N N . SER A 1 111 ? -10.764 -13.895 17.658 1.00 89.19 111 SER A N 1
ATOM 832 C CA . SER A 1 111 ? -11.131 -12.762 18.500 1.00 89.19 111 SER A CA 1
ATOM 833 C C . SER A 1 111 ? -9.908 -12.270 19.271 1.00 89.19 111 SER A C 1
ATOM 835 O O . SER A 1 111 ? -9.253 -13.044 19.972 1.00 89.19 111 SER A O 1
ATOM 837 N N . LEU A 1 112 ? -9.618 -10.977 19.162 1.00 90.88 112 LEU A N 1
ATOM 838 C CA . LEU A 1 112 ? -8.582 -10.327 19.952 1.00 90.88 112 LEU A CA 1
ATOM 839 C C . LEU A 1 112 ? -9.209 -9.736 21.215 1.00 90.88 112 LEU A C 1
ATOM 841 O O . LEU A 1 112 ? -10.160 -8.965 21.137 1.00 90.88 112 LEU A O 1
ATOM 845 N N . ASN A 1 113 ? -8.669 -10.085 22.382 1.00 91.81 113 ASN A N 1
ATOM 846 C CA . ASN A 1 113 ? -9.089 -9.509 23.661 1.00 91.81 113 ASN A CA 1
ATOM 847 C C . ASN A 1 113 ? -8.213 -8.297 24.018 1.00 91.81 113 ASN A C 1
ATOM 849 O O . ASN A 1 113 ? -7.464 -8.323 24.994 1.00 91.81 113 ASN A O 1
ATOM 853 N N . ILE A 1 114 ? -8.254 -7.282 23.158 1.00 90.44 114 ILE A N 1
ATOM 854 C CA . ILE A 1 114 ? -7.559 -5.999 23.311 1.00 90.44 114 ILE A CA 1
ATOM 855 C C . ILE A 1 114 ? -8.526 -4.872 22.949 1.00 90.44 114 ILE A C 1
ATOM 857 O O . ILE A 1 114 ? -9.502 -5.103 22.235 1.00 90.44 114 ILE A O 1
ATOM 861 N N . ASN A 1 115 ? -8.243 -3.659 23.419 1.00 88.56 115 ASN A N 1
ATOM 862 C CA . ASN A 1 115 ? -8.965 -2.482 22.946 1.00 88.56 115 ASN A CA 1
ATOM 863 C C . ASN A 1 115 ? -8.687 -2.258 21.457 1.00 88.56 115 ASN A C 1
ATOM 865 O O . ASN A 1 115 ? -7.590 -2.560 20.980 1.00 88.56 115 ASN A O 1
ATOM 869 N N . ASP A 1 116 ? -9.693 -1.735 20.757 1.00 87.06 116 ASP A N 1
ATOM 870 C CA . ASP A 1 116 ? -9.609 -1.334 19.350 1.00 87.06 116 ASP A CA 1
ATOM 871 C C . ASP A 1 116 ? -9.154 -2.478 18.423 1.00 87.06 116 ASP A C 1
ATOM 873 O O . ASP A 1 116 ? -8.371 -2.328 17.481 1.00 87.06 116 ASP A O 1
ATOM 877 N N . SER A 1 117 ? -9.636 -3.683 18.738 1.00 89.00 117 SER A N 1
ATOM 878 C CA . SER A 1 117 ? -9.326 -4.924 18.026 1.00 89.00 117 SER A CA 1
ATOM 879 C C . SER A 1 117 ? -9.629 -4.874 16.525 1.00 89.00 117 SER A C 1
ATOM 881 O O . SER A 1 117 ? -9.049 -5.648 15.763 1.00 89.00 117 SER A O 1
ATOM 883 N N . GLU A 1 118 ? -10.531 -3.994 16.093 1.00 86.25 118 GLU A N 1
ATOM 884 C CA . GLU A 1 118 ? -10.905 -3.752 14.701 1.00 86.25 118 GLU A CA 1
ATOM 885 C C . GLU A 1 118 ? -9.738 -3.244 13.847 1.00 86.25 118 GLU A C 1
ATOM 887 O O . GLU A 1 118 ? -9.669 -3.570 12.664 1.00 86.25 118 GLU A O 1
ATOM 892 N N . TYR A 1 119 ? -8.778 -2.532 14.444 1.00 90.56 119 TYR A N 1
ATOM 893 C CA . TYR A 1 119 ? -7.602 -2.038 13.729 1.00 90.56 119 TYR A CA 1
ATOM 894 C C . TYR A 1 119 ? -6.600 -3.164 13.416 1.00 90.56 119 TYR A C 1
ATOM 896 O O . TYR A 1 119 ? -5.914 -3.150 12.399 1.00 90.56 119 TYR A O 1
ATOM 904 N N . TYR A 1 120 ? -6.554 -4.205 14.250 1.00 92.25 120 TYR A N 1
ATOM 905 C CA . TYR A 1 120 ? -5.603 -5.321 14.136 1.00 92.25 120 TYR A CA 1
ATOM 906 C C . TYR A 1 120 ? -6.150 -6.510 13.324 1.00 92.25 120 TYR A C 1
ATOM 908 O O . TYR A 1 120 ? -5.739 -7.661 13.522 1.00 92.25 120 TYR A O 1
ATOM 916 N N . GLN A 1 121 ? -7.103 -6.249 12.427 1.00 93.94 121 GLN A N 1
ATOM 917 C CA . GLN A 1 121 ? -7.777 -7.280 11.633 1.00 93.94 121 GLN A CA 1
ATOM 918 C C . GLN A 1 121 ? -7.046 -7.618 10.335 1.00 93.94 121 GLN A C 1
ATOM 920 O O . GLN A 1 121 ? -7.194 -8.732 9.828 1.00 93.94 121 GLN A O 1
ATOM 925 N N . THR A 1 122 ? -6.252 -6.692 9.797 1.00 95.25 122 THR A N 1
ATOM 926 C CA . THR A 1 122 ? -5.576 -6.855 8.506 1.00 95.25 122 THR A CA 1
ATOM 927 C C . THR A 1 122 ? -4.126 -6.399 8.557 1.00 95.25 122 THR A C 1
ATOM 929 O O . THR A 1 122 ? -3.761 -5.517 9.330 1.00 95.25 122 THR A O 1
ATOM 932 N N . ALA A 1 123 ? -3.280 -7.019 7.734 1.00 93.44 123 ALA A N 1
ATOM 933 C CA . ALA A 1 123 ? -1.911 -6.566 7.517 1.00 93.44 123 ALA A CA 1
ATOM 934 C C . ALA A 1 123 ? -1.421 -6.931 6.113 1.00 93.44 123 ALA A C 1
ATOM 936 O O . ALA A 1 123 ? -1.827 -7.944 5.539 1.00 93.44 123 ALA A O 1
ATOM 937 N N . ARG A 1 124 ? -0.485 -6.144 5.577 1.00 90.69 124 ARG A N 1
ATOM 938 C CA . ARG A 1 124 ? 0.224 -6.469 4.333 1.00 90.69 124 ARG A CA 1
ATOM 939 C C . ARG A 1 124 ? 1.289 -7.530 4.561 1.00 90.69 124 ARG A C 1
ATOM 941 O O . ARG A 1 124 ? 2.075 -7.437 5.501 1.00 90.69 124 ARG A O 1
ATOM 948 N N . ILE A 1 125 ? 1.360 -8.483 3.639 1.00 87.50 125 ILE A N 1
ATOM 949 C CA . ILE A 1 125 ? 2.454 -9.448 3.556 1.00 87.50 125 ILE A CA 1
ATOM 950 C C . ILE A 1 125 ? 3.426 -8.971 2.471 1.00 87.50 125 ILE A C 1
ATOM 952 O O . ILE A 1 125 ? 3.024 -8.727 1.331 1.00 87.50 125 ILE A O 1
ATOM 956 N N . ALA A 1 126 ? 4.701 -8.825 2.835 1.00 77.50 126 ALA A N 1
ATOM 957 C CA . ALA A 1 126 ? 5.780 -8.488 1.911 1.00 77.50 126 ALA A CA 1
ATOM 958 C C . ALA A 1 126 ? 6.591 -9.756 1.555 1.00 77.50 126 ALA A C 1
ATOM 960 O O . ALA A 1 126 ? 6.943 -10.497 2.478 1.00 77.50 126 ALA A O 1
ATOM 961 N N . PRO A 1 127 ? 6.849 -10.029 0.259 1.00 68.12 127 PRO A N 1
ATOM 962 C CA . PRO A 1 127 ? 7.776 -11.067 -0.212 1.00 68.12 127 PRO A CA 1
ATOM 963 C C . PRO A 1 127 ? 9.217 -10.900 0.265 1.00 68.12 127 PRO A C 1
ATOM 965 O O . PRO A 1 127 ? 9.657 -9.740 0.438 1.00 68.12 127 PRO A O 1
#

pLDDT: mean 82.18, std 10.77, range [45.19, 96.62]

Sequence (127 aa):
DLSFNNFTASAASDCQLLDVNLASSSSPSSNTSLSCLKMNLPCSGKPRYHSLFINCGGPDTEFDGNEYEADEHLRGISNFVPSASGKWAYSSTGVFLGNEKADYVARNLFSLNINDSEYYQTARIAP

Foldseek 3Di:
DDDPDPPPDDDDPAPPPDLDDDDDDDDQPDDDPYQVPHVPSDDPDDDDDDDAAALACADWDDDPNDTHHYDVDFDAQADWAQGPVNPDIDGAHHDVVPDNPDTQKDADPDDDPDPPVVSVGIHGHHD